Protein AF-A0A6H9T205-F1 (afdb_monomer_lite)

Sequence (90 aa):
MTTPTAARAGLASCHTCGLVQTLDHPHARCARCHAALHFRTPNSIARTWALLIAAAILYIPANLLPIMRTASLVGAQQDTIMSGVVLCWA

Structure (mmCIF, N/CA/C/O backbone):
data_AF-A0A6H9T205-F1
#
_entry.id   AF-A0A6H9T205-F1
#
loop_
_atom_site.group_PDB
_atom_site.id
_atom_site.type_symbol
_atom_site.label_atom_id
_atom_site.label_alt_id
_atom_site.label_comp_id
_atom_site.label_asym_id
_atom_site.label_entity_id
_atom_site.label_seq_id
_atom_site.pdbx_PDB_ins_code
_atom_site.Cartn_x
_atom_site.Cartn_y
_atom_site.Cartn_z
_atom_site.occupancy
_atom_site.B_iso_or_equiv
_atom_site.auth_seq_id
_atom_site.auth_comp_id
_atom_site.auth_asym_id
_atom_site.auth_atom_id
_atom_site.pdbx_PDB_model_num
ATOM 1 N N . MET A 1 1 ? 10.843 -24.150 -25.427 1.00 54.41 1 MET A N 1
ATOM 2 C CA . MET A 1 1 ? 11.028 -22.713 -25.721 1.00 54.41 1 MET A CA 1
ATOM 3 C C . MET A 1 1 ? 10.547 -21.921 -24.516 1.00 54.41 1 MET A C 1
ATOM 5 O O . MET A 1 1 ? 9.355 -21.915 -24.252 1.00 54.41 1 MET A O 1
ATOM 9 N N . THR A 1 2 ? 11.449 -21.340 -23.727 1.00 69.06 2 THR A N 1
ATOM 10 C CA . THR A 1 2 ? 11.079 -20.479 -22.592 1.00 69.06 2 THR A CA 1
ATOM 11 C C . THR A 1 2 ? 11.017 -19.040 -23.086 1.00 69.06 2 THR A C 1
ATOM 13 O O . THR A 1 2 ? 12.055 -18.409 -23.279 1.00 69.06 2 THR A O 1
ATOM 16 N N . THR A 1 3 ? 9.818 -18.533 -23.347 1.00 75.81 3 THR A N 1
ATOM 17 C CA . THR A 1 3 ? 9.598 -17.133 -23.724 1.00 75.81 3 THR A CA 1
ATOM 18 C C . THR A 1 3 ? 10.157 -16.221 -22.622 1.00 75.81 3 THR A C 1
ATOM 20 O O . THR A 1 3 ? 9.824 -16.424 -21.450 1.00 75.81 3 THR A O 1
ATOM 23 N N . PRO A 1 4 ? 11.037 -15.251 -22.937 1.00 78.81 4 PRO A N 1
ATOM 24 C CA . PRO A 1 4 ? 11.553 -14.336 -21.928 1.00 78.81 4 PRO A CA 1
ATOM 25 C C . PRO A 1 4 ? 10.400 -13.505 -21.358 1.00 78.81 4 PRO A C 1
ATOM 27 O O . PRO A 1 4 ? 9.537 -13.025 -22.090 1.00 78.81 4 PRO A O 1
ATOM 30 N N . THR A 1 5 ? 10.366 -13.341 -20.036 1.00 78.81 5 THR A N 1
ATOM 31 C CA . THR A 1 5 ? 9.393 -12.450 -19.399 1.00 78.81 5 THR A CA 1
ATOM 32 C C . THR A 1 5 ? 9.717 -11.001 -19.765 1.00 78.81 5 THR A C 1
ATOM 34 O O . THR A 1 5 ? 10.888 -10.644 -19.885 1.00 78.81 5 THR A O 1
ATOM 37 N N . ALA A 1 6 ? 8.700 -10.144 -19.898 1.00 77.62 6 ALA A N 1
ATOM 38 C CA . ALA A 1 6 ? 8.889 -8.719 -20.203 1.00 77.62 6 ALA A CA 1
ATOM 39 C C . ALA A 1 6 ? 9.894 -8.042 -19.247 1.00 77.62 6 ALA A C 1
ATOM 41 O O . ALA A 1 6 ? 10.753 -7.280 -19.678 1.00 77.62 6 ALA A O 1
ATOM 42 N N . ALA A 1 7 ? 9.879 -8.438 -17.968 1.00 75.69 7 ALA A N 1
ATOM 43 C CA . ALA A 1 7 ? 10.842 -7.988 -16.967 1.00 75.69 7 ALA A CA 1
ATOM 44 C C . ALA A 1 7 ? 12.303 -8.339 -17.311 1.00 75.69 7 ALA A C 1
ATOM 46 O O . ALA A 1 7 ? 13.191 -7.518 -17.104 1.00 75.69 7 ALA A O 1
ATOM 47 N N . ARG A 1 8 ? 12.569 -9.532 -17.864 1.00 78.19 8 ARG A N 1
ATOM 48 C CA . ARG A 1 8 ? 13.918 -9.938 -18.306 1.00 78.19 8 ARG A CA 1
ATOM 49 C C . ARG A 1 8 ? 14.361 -9.223 -19.581 1.00 78.19 8 ARG A C 1
ATOM 51 O 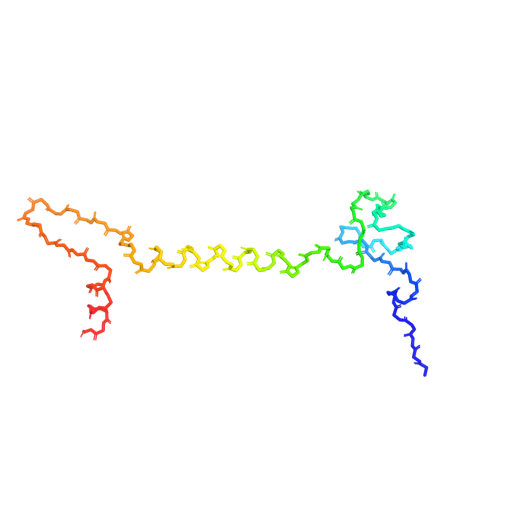O . ARG A 1 8 ? 15.556 -9.083 -19.798 1.00 78.19 8 ARG A O 1
ATOM 58 N N . ALA A 1 9 ? 13.413 -8.770 -20.396 1.00 81.56 9 ALA A N 1
ATOM 59 C CA . ALA A 1 9 ? 13.671 -7.974 -21.592 1.00 81.56 9 ALA A CA 1
ATOM 60 C C . ALA A 1 9 ? 13.816 -6.465 -21.300 1.00 81.56 9 ALA A C 1
ATOM 62 O O . ALA A 1 9 ? 13.928 -5.678 -22.234 1.00 81.56 9 ALA A O 1
ATOM 63 N N . GLY A 1 10 ? 13.782 -6.044 -20.028 1.00 83.31 10 GLY A N 1
ATOM 64 C CA . GLY A 1 10 ? 13.865 -4.627 -19.662 1.00 83.31 10 GLY A CA 1
ATOM 65 C C . GLY A 1 10 ? 12.591 -3.826 -19.971 1.00 83.31 10 GLY A C 1
ATOM 66 O O . GLY A 1 10 ? 12.627 -2.598 -19.977 1.00 83.31 10 GLY A O 1
ATOM 67 N N . LEU A 1 11 ? 11.461 -4.500 -20.207 1.00 84.38 11 LEU A N 1
ATOM 68 C CA . LEU A 1 11 ? 10.191 -3.884 -20.589 1.00 84.38 11 LEU A CA 1
ATOM 69 C C . LEU A 1 11 ? 9.231 -3.801 -19.400 1.00 84.38 11 LEU A C 1
ATOM 71 O O . LEU A 1 11 ? 8.889 -4.820 -18.793 1.00 84.38 11 LEU A O 1
ATOM 75 N N . ALA A 1 12 ? 8.740 -2.598 -19.109 1.00 85.50 12 ALA A N 1
ATOM 76 C CA . ALA A 1 12 ? 7.743 -2.348 -18.074 1.00 85.50 12 ALA A CA 1
ATOM 77 C C . ALA A 1 12 ? 6.448 -1.792 -18.683 1.00 85.50 12 ALA A C 1
ATOM 79 O O . ALA A 1 12 ? 6.467 -0.917 -19.551 1.00 85.50 12 ALA A O 1
ATOM 80 N N . SER A 1 13 ? 5.304 -2.285 -18.205 1.00 87.25 13 SER A N 1
ATOM 81 C CA . SER A 1 13 ? 3.986 -1.756 -18.563 1.00 87.25 13 SER A CA 1
ATOM 82 C C . SER A 1 13 ? 3.599 -0.603 -17.643 1.00 87.25 13 SER A C 1
ATOM 84 O O . SER A 1 13 ? 3.665 -0.727 -16.420 1.00 87.25 13 SER A O 1
ATOM 86 N N . CYS A 1 14 ? 3.126 0.502 -18.209 1.00 87.25 14 CYS A N 1
ATOM 87 C CA . CYS A 1 14 ? 2.587 1.604 -17.425 1.00 87.25 14 CYS A CA 1
ATOM 88 C C . CYS A 1 14 ? 1.276 1.208 -16.728 1.00 87.25 14 CYS A C 1
ATOM 90 O O . CYS A 1 14 ? 0.311 0.839 -17.393 1.00 87.25 14 CYS A O 1
ATOM 92 N N . HIS A 1 15 ? 1.209 1.382 -15.406 1.00 84.75 15 HIS A N 1
ATOM 93 C CA . HIS A 1 15 ? 0.007 1.103 -14.609 1.00 84.75 15 HIS A CA 1
ATOM 94 C C . HIS A 1 15 ? -1.191 2.014 -14.928 1.00 84.75 15 HIS A C 1
ATOM 96 O O . HIS A 1 15 ? -2.319 1.656 -14.615 1.00 84.75 15 HIS A O 1
ATOM 102 N N . THR A 1 16 ? -0.969 3.182 -15.541 1.00 87.19 16 THR A N 1
ATOM 103 C CA . THR A 1 16 ? -2.038 4.149 -15.846 1.00 87.19 16 THR A CA 1
ATOM 104 C C . THR A 1 16 ? -2.630 3.953 -17.239 1.00 87.19 16 THR A C 1
ATOM 106 O O . THR A 1 16 ? -3.843 3.965 -17.397 1.00 87.19 16 THR A O 1
ATOM 109 N N . CYS A 1 17 ? -1.786 3.806 -18.266 1.00 89.75 17 CYS A N 1
ATOM 110 C CA . CYS A 1 17 ? -2.233 3.788 -19.666 1.00 89.75 17 CYS A CA 1
ATOM 111 C C . CYS A 1 17 ? -1.958 2.470 -20.403 1.00 89.75 17 CYS A C 1
ATOM 113 O O . CYS A 1 17 ? -2.292 2.366 -21.583 1.00 89.75 17 CYS A O 1
ATOM 115 N N . GLY A 1 18 ? -1.309 1.499 -19.754 1.00 86.94 18 GLY A N 1
ATOM 116 C CA . GLY A 1 18 ? -0.984 0.195 -20.338 1.00 86.94 18 GLY A CA 1
ATOM 117 C C . GLY A 1 18 ? 0.173 0.191 -21.342 1.00 86.94 18 GLY A C 1
ATOM 118 O O . GLY A 1 1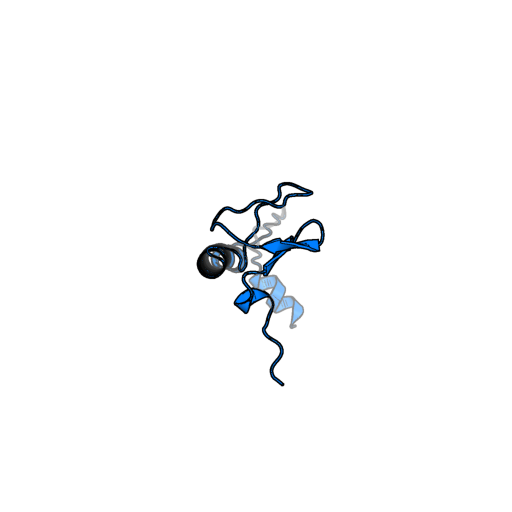8 ? 0.513 -0.869 -21.854 1.00 86.94 18 GLY A O 1
ATOM 119 N N . LEU A 1 19 ? 0.805 1.339 -21.627 1.00 87.19 19 LEU A N 1
ATOM 120 C CA . LEU A 1 19 ? 1.924 1.405 -22.573 1.00 87.19 19 LEU A CA 1
ATOM 121 C C . LEU A 1 19 ? 3.129 0.606 -22.055 1.00 87.19 19 LEU A C 1
ATOM 123 O O . LEU A 1 19 ? 3.653 0.909 -20.979 1.00 87.19 19 LEU A O 1
ATOM 127 N N . VAL A 1 20 ? 3.579 -0.373 -22.840 1.00 87.81 20 VAL A N 1
ATOM 128 C CA . VAL A 1 20 ? 4.818 -1.122 -22.604 1.00 87.81 20 VAL A CA 1
ATOM 129 C C . VAL A 1 20 ? 5.977 -0.358 -23.231 1.00 87.81 20 VAL A C 1
ATOM 131 O O . VAL A 1 20 ? 5.941 -0.051 -24.419 1.00 87.81 20 VAL A O 1
ATOM 134 N N . GLN A 1 21 ? 6.990 -0.040 -22.432 1.00 87.81 21 GLN A N 1
ATOM 135 C CA . GLN A 1 21 ? 8.203 0.637 -22.895 1.00 87.81 21 GLN A CA 1
ATOM 136 C C . GLN A 1 21 ? 9.420 0.151 -22.103 1.00 87.81 21 GLN A C 1
ATOM 138 O O . GLN A 1 21 ? 9.272 -0.517 -21.074 1.00 87.81 21 GLN A O 1
ATOM 143 N N . THR A 1 22 ? 10.618 0.460 -22.591 1.00 85.31 22 THR A N 1
ATOM 144 C CA . THR A 1 22 ? 11.866 0.131 -21.900 1.00 85.31 22 THR A CA 1
ATOM 145 C C . THR A 1 22 ? 11.999 0.952 -20.621 1.00 85.31 22 THR A C 1
ATOM 147 O O . THR A 1 22 ? 11.647 2.133 -20.571 1.00 85.31 22 THR A O 1
ATOM 150 N N . LEU A 1 23 ? 12.461 0.310 -19.550 1.00 81.50 23 LEU A N 1
ATOM 151 C CA . LEU A 1 23 ? 12.756 0.988 -18.293 1.00 81.50 23 LEU A CA 1
ATOM 152 C C . LEU A 1 23 ? 14.252 1.316 -18.234 1.00 81.50 23 LEU A C 1
ATOM 154 O O . LEU A 1 23 ? 15.020 0.626 -17.568 1.00 81.50 23 LEU A O 1
ATOM 158 N N . ASP A 1 24 ? 14.660 2.372 -18.936 1.00 76.38 24 ASP A N 1
ATOM 159 C CA . ASP A 1 24 ? 16.082 2.738 -19.053 1.00 76.38 24 ASP A CA 1
ATOM 160 C C . ASP A 1 24 ? 16.656 3.309 -17.742 1.00 76.38 24 ASP A C 1
ATOM 162 O O . ASP A 1 24 ? 17.858 3.236 -17.482 1.00 76.38 24 ASP A O 1
ATOM 166 N N . HIS A 1 25 ? 15.791 3.852 -16.876 1.00 73.62 25 HIS A N 1
ATOM 167 C CA . HIS A 1 25 ? 16.175 4.458 -15.602 1.00 73.62 25 HIS A CA 1
ATOM 168 C C . HIS A 1 25 ? 15.243 4.059 -14.444 1.00 73.62 25 HIS A C 1
ATOM 170 O O . HIS A 1 25 ? 14.041 3.882 -14.654 1.00 73.62 25 HIS A O 1
ATOM 176 N N . PRO A 1 26 ? 15.743 4.031 -13.189 1.00 68.75 26 PRO A N 1
ATOM 177 C CA . PRO A 1 26 ? 14.935 3.762 -11.989 1.00 68.75 26 PRO A CA 1
ATOM 178 C C . PRO A 1 26 ? 13.762 4.736 -11.782 1.00 68.75 26 PRO A C 1
ATOM 180 O O . PRO A 1 26 ? 12.804 4.419 -11.082 1.00 68.75 26 PRO A O 1
ATOM 183 N N . HIS A 1 27 ? 13.845 5.923 -12.390 1.00 74.69 27 HIS A N 1
ATOM 184 C CA . HIS A 1 27 ? 12.833 6.979 -12.351 1.00 74.69 27 HIS A CA 1
ATOM 185 C C . HIS A 1 27 ? 12.225 7.258 -13.731 1.00 74.69 27 HIS A C 1
ATOM 187 O O . HIS A 1 27 ? 11.819 8.387 -14.015 1.00 74.69 27 HIS A O 1
ATOM 193 N N . ALA A 1 28 ? 12.187 6.248 -14.605 1.00 82.50 28 ALA A N 1
ATOM 194 C CA . ALA A 1 28 ? 11.571 6.381 -15.916 1.00 82.50 28 ALA A CA 1
ATOM 195 C C . ALA A 1 28 ? 10.112 6.851 -15.791 1.00 82.50 28 ALA A C 1
ATOM 197 O O . ALA A 1 28 ? 9.382 6.502 -14.859 1.00 82.50 28 ALA A O 1
ATOM 198 N N . ARG A 1 29 ? 9.683 7.674 -16.744 1.00 86.75 29 ARG A N 1
ATOM 199 C CA . ARG A 1 29 ? 8.303 8.146 -16.861 1.00 86.75 29 ARG A CA 1
ATOM 200 C C . ARG A 1 29 ? 7.714 7.617 -18.148 1.00 86.75 29 ARG A C 1
ATOM 202 O O . ARG A 1 29 ? 8.417 7.456 -19.137 1.00 86.75 29 ARG A O 1
ATOM 209 N N . CYS A 1 30 ? 6.411 7.382 -18.139 1.00 88.00 30 CYS A N 1
ATOM 210 C CA . CYS A 1 30 ? 5.721 6.948 -19.338 1.00 88.00 30 CYS A CA 1
ATOM 211 C C . CYS A 1 30 ? 5.753 8.036 -20.426 1.00 88.00 30 CYS A C 1
ATOM 213 O O . CYS A 1 30 ? 5.374 9.176 -20.155 1.00 88.00 30 CYS A O 1
ATOM 215 N N . ALA A 1 31 ? 6.111 7.676 -21.659 1.00 87.00 31 ALA A N 1
ATOM 216 C CA . ALA A 1 31 ? 6.118 8.594 -22.802 1.00 87.00 31 ALA A CA 1
ATOM 217 C C . ALA A 1 31 ? 4.724 9.143 -23.180 1.00 87.00 31 ALA A C 1
ATOM 219 O O . ALA A 1 31 ? 4.631 10.196 -23.799 1.00 87.00 31 ALA A O 1
ATOM 220 N N . ARG A 1 32 ? 3.635 8.450 -22.806 1.00 87.19 32 ARG A N 1
ATOM 221 C CA . ARG A 1 32 ? 2.251 8.842 -23.145 1.00 87.19 32 ARG A CA 1
ATOM 222 C C . ARG A 1 32 ? 1.549 9.649 -22.054 1.00 87.19 32 ARG A C 1
ATOM 224 O O . ARG A 1 32 ? 0.848 10.602 -22.359 1.00 87.19 32 ARG A O 1
ATOM 231 N N . CYS A 1 33 ? 1.664 9.226 -20.796 1.00 89.94 33 CYS A N 1
ATOM 232 C CA . CYS A 1 33 ? 0.911 9.821 -19.682 1.00 89.94 33 CYS A CA 1
ATOM 233 C C . CYS A 1 33 ? 1.798 10.424 -18.588 1.00 89.94 33 CYS A C 1
ATOM 235 O O . CYS A 1 33 ? 1.280 10.857 -17.564 1.00 89.94 33 CYS A O 1
ATOM 237 N N . HIS A 1 34 ? 3.125 10.387 -18.752 1.00 86.00 34 HIS A N 1
ATOM 238 C CA . HIS A 1 34 ? 4.121 10.887 -17.796 1.00 86.00 34 HIS A CA 1
ATOM 239 C C . HIS A 1 34 ? 4.044 10.323 -16.367 1.00 86.00 34 HIS A C 1
ATOM 241 O O . HIS A 1 34 ? 4.756 10.793 -15.480 1.00 86.00 34 HIS A O 1
ATOM 247 N N . ALA A 1 35 ? 3.249 9.273 -16.142 1.00 85.31 35 ALA A N 1
ATOM 248 C CA . ALA A 1 35 ? 3.205 8.559 -14.874 1.00 85.31 35 ALA A CA 1
ATOM 249 C C . ALA A 1 35 ? 4.561 7.903 -14.568 1.00 85.31 35 ALA A C 1
ATOM 251 O O . ALA A 1 35 ? 5.260 7.450 -15.480 1.00 85.31 35 ALA A O 1
ATOM 252 N N . ALA A 1 36 ? 4.916 7.836 -13.282 1.00 85.50 36 ALA A N 1
A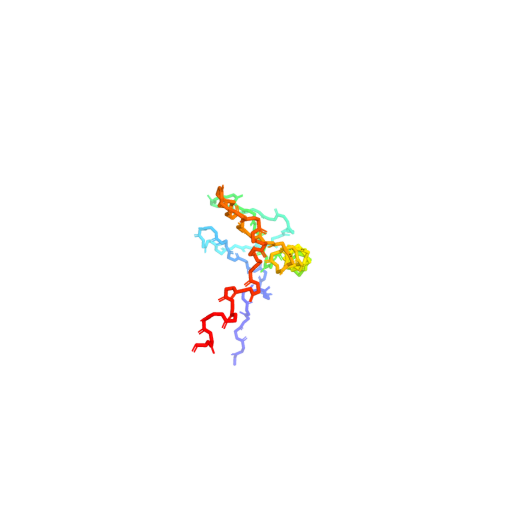TOM 253 C CA . ALA A 1 36 ? 6.138 7.184 -12.823 1.00 85.50 36 ALA A CA 1
ATOM 254 C C . ALA A 1 36 ? 6.096 5.683 -13.141 1.00 85.50 36 ALA A C 1
ATOM 256 O O . ALA A 1 36 ? 5.212 4.961 -12.673 1.00 85.50 36 ALA A O 1
ATOM 257 N N . LEU A 1 37 ? 7.058 5.221 -13.931 1.00 84.75 37 LEU A N 1
ATOM 258 C CA . LEU A 1 37 ? 7.168 3.843 -14.379 1.00 84.75 37 LEU A CA 1
ATOM 259 C C . LEU A 1 37 ? 8.130 3.086 -13.462 1.00 84.75 37 LEU A C 1
ATOM 261 O O . LEU A 1 37 ? 9.193 3.584 -13.104 1.00 84.75 37 LEU A O 1
ATOM 265 N N . HIS A 1 38 ? 7.741 1.886 -13.049 1.00 79.75 38 HIS A N 1
ATOM 266 C CA . HIS A 1 38 ? 8.542 1.033 -12.179 1.00 79.75 38 HIS A CA 1
ATOM 267 C C . HIS A 1 38 ? 8.199 -0.433 -12.451 1.00 79.75 38 HIS A C 1
ATOM 269 O O . HIS A 1 38 ? 7.038 -0.758 -12.672 1.00 79.75 38 HIS A O 1
ATOM 275 N N . PHE A 1 39 ? 9.192 -1.330 -12.417 1.00 73.62 39 PHE A N 1
ATOM 276 C CA . PHE A 1 39 ? 8.947 -2.778 -12.541 1.00 73.62 39 PHE A CA 1
ATOM 277 C C . PHE A 1 39 ? 8.177 -3.343 -11.348 1.00 73.62 39 PHE A C 1
ATOM 279 O O . PHE A 1 39 ? 7.350 -4.240 -11.486 1.00 73.62 39 PHE A O 1
ATOM 286 N N . ARG A 1 40 ? 8.498 -2.838 -10.157 1.00 70.38 40 ARG A N 1
ATOM 287 C CA . ARG A 1 40 ? 7.892 -3.221 -8.887 1.00 70.38 40 ARG A CA 1
ATOM 288 C C . ARG A 1 40 ? 7.723 -1.962 -8.062 1.00 70.38 40 ARG A C 1
ATOM 290 O O . ARG A 1 40 ? 8.607 -1.108 -8.068 1.00 70.38 40 ARG A O 1
ATOM 297 N N . THR A 1 41 ? 6.601 -1.846 -7.363 1.00 67.38 41 THR A N 1
ATOM 298 C CA . THR A 1 41 ? 6.329 -0.726 -6.463 1.00 67.38 41 THR A CA 1
ATOM 299 C C . THR A 1 41 ? 7.482 -0.582 -5.465 1.00 67.38 41 THR A C 1
ATOM 301 O O . THR A 1 41 ? 7.718 -1.498 -4.664 1.00 67.38 41 THR A O 1
ATOM 304 N N . PRO A 1 42 ? 8.234 0.533 -5.512 1.00 69.94 42 PRO A N 1
ATOM 305 C CA . PRO A 1 42 ? 9.378 0.714 -4.635 1.00 69.94 42 PRO A CA 1
ATOM 306 C C . PRO A 1 42 ? 8.899 0.738 -3.182 1.00 69.94 42 PRO A C 1
ATOM 308 O O . PRO A 1 42 ? 7.862 1.324 -2.862 1.00 69.94 42 PRO A O 1
ATOM 311 N N . ASN A 1 43 ? 9.651 0.079 -2.300 1.00 73.88 43 ASN A N 1
ATOM 312 C CA . ASN A 1 43 ? 9.375 0.009 -0.862 1.00 73.88 43 ASN A CA 1
ATOM 313 C C . ASN A 1 43 ? 8.010 -0.595 -0.484 1.00 73.88 43 ASN A C 1
ATOM 315 O O . ASN A 1 43 ? 7.497 -0.303 0.595 1.00 73.88 43 ASN A O 1
ATOM 319 N N . SER A 1 44 ? 7.425 -1.461 -1.323 1.00 78.31 44 SER A N 1
ATOM 320 C CA . SER A 1 44 ? 6.130 -2.097 -1.024 1.00 78.31 44 SER A CA 1
ATOM 321 C C . SER A 1 44 ? 6.117 -2.793 0.341 1.00 78.31 44 SER A C 1
ATOM 323 O O . SER A 1 44 ? 5.1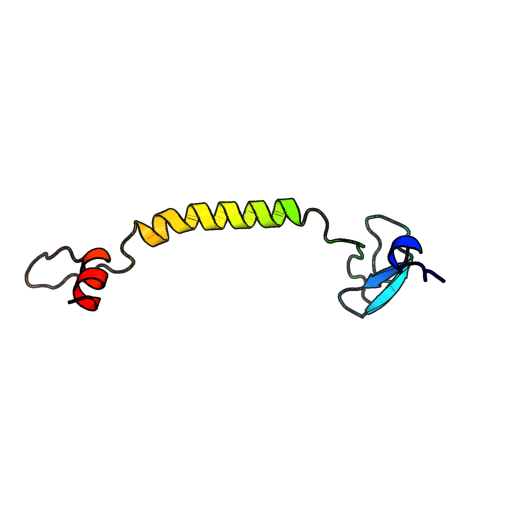64 -2.626 1.087 1.00 78.31 44 SER A O 1
ATOM 325 N N . ILE A 1 45 ? 7.188 -3.511 0.698 1.00 82.94 45 ILE A N 1
ATOM 326 C CA . ILE A 1 45 ? 7.296 -4.216 1.985 1.00 82.94 45 ILE A CA 1
ATOM 327 C C . ILE A 1 45 ? 7.303 -3.224 3.152 1.00 82.94 45 ILE A C 1
ATOM 329 O O . ILE A 1 45 ? 6.547 -3.391 4.103 1.00 82.94 45 ILE A O 1
ATOM 333 N N . ALA A 1 46 ? 8.109 -2.162 3.064 1.00 85.88 46 ALA A N 1
ATOM 334 C CA . ALA A 1 46 ? 8.187 -1.149 4.113 1.00 85.88 46 ALA A CA 1
ATOM 335 C C . ALA A 1 46 ? 6.847 -0.419 4.298 1.00 85.88 46 ALA A C 1
ATOM 337 O O . ALA A 1 46 ? 6.423 -0.186 5.427 1.00 85.88 46 ALA A O 1
ATOM 338 N N . ARG A 1 47 ? 6.141 -0.117 3.198 1.00 85.31 47 ARG A N 1
ATOM 339 C CA . ARG A 1 47 ? 4.792 0.468 3.239 1.00 85.31 47 ARG A CA 1
ATOM 340 C C . ARG A 1 47 ? 3.783 -0.470 3.897 1.00 85.31 47 ARG A C 1
ATOM 342 O O . ARG A 1 47 ? 3.005 -0.019 4.730 1.00 85.31 47 ARG A O 1
ATOM 349 N N . THR A 1 48 ? 3.811 -1.761 3.564 1.00 89.50 48 THR A N 1
ATOM 350 C CA . THR A 1 48 ? 2.944 -2.763 4.200 1.00 89.50 48 THR A CA 1
ATOM 351 C C . THR A 1 48 ? 3.205 -2.848 5.702 1.00 89.50 48 THR A C 1
ATOM 353 O O . THR A 1 48 ? 2.256 -2.795 6.475 1.00 89.50 48 THR A O 1
ATOM 356 N N . TRP A 1 49 ? 4.468 -2.901 6.132 1.00 93.19 49 TRP A N 1
ATOM 357 C CA . TRP A 1 49 ? 4.812 -2.909 7.558 1.00 93.19 49 TRP A CA 1
ATOM 358 C C . TRP A 1 49 ? 4.397 -1.627 8.277 1.00 93.19 49 TRP A C 1
ATOM 360 O O . TRP A 1 49 ? 3.853 -1.707 9.374 1.00 93.19 49 TRP A O 1
ATOM 370 N N . ALA A 1 50 ? 4.581 -0.460 7.656 1.00 90.62 50 ALA A N 1
ATOM 371 C CA . ALA A 1 50 ? 4.132 0.808 8.226 1.00 90.62 50 ALA A CA 1
ATOM 372 C C . ALA A 1 50 ? 2.611 0.816 8.466 1.00 90.62 50 ALA A C 1
ATOM 374 O O . ALA A 1 50 ? 2.157 1.207 9.540 1.00 90.62 50 ALA A O 1
ATOM 375 N N . LEU A 1 51 ? 1.828 0.327 7.497 1.00 89.00 51 LEU A N 1
ATOM 376 C CA . LEU A 1 51 ? 0.372 0.217 7.625 1.00 89.00 51 LEU A CA 1
ATOM 377 C C . LEU A 1 51 ? -0.051 -0.838 8.656 1.00 89.00 51 LEU A C 1
ATOM 379 O O . LEU A 1 51 ? -0.981 -0.595 9.419 1.00 89.00 51 LEU A O 1
ATOM 383 N N . LEU A 1 52 ? 0.637 -1.981 8.719 1.00 92.69 52 LEU A N 1
ATOM 384 C CA . LEU A 1 52 ? 0.365 -3.030 9.708 1.00 92.69 52 LEU A CA 1
ATOM 385 C C . LEU A 1 52 ? 0.632 -2.556 11.137 1.00 92.69 52 LEU A C 1
ATOM 387 O O . LEU A 1 52 ? -0.185 -2.796 12.020 1.00 92.69 52 LEU A O 1
ATOM 391 N N . ILE A 1 53 ? 1.747 -1.861 11.362 1.00 91.94 53 ILE A N 1
ATOM 392 C CA . ILE A 1 53 ? 2.082 -1.296 12.673 1.00 91.94 53 ILE A CA 1
ATOM 393 C C . ILE A 1 53 ? 1.049 -0.239 13.066 1.00 91.94 53 ILE A C 1
ATOM 395 O O . ILE A 1 53 ? 0.549 -0.270 14.188 1.00 91.94 53 ILE A O 1
ATOM 399 N N . ALA A 1 54 ? 0.676 0.654 12.144 1.00 90.81 54 ALA A N 1
ATOM 400 C CA . ALA A 1 54 ? -0.376 1.635 12.397 1.00 90.81 54 ALA A CA 1
ATOM 401 C C . ALA A 1 54 ? -1.702 0.953 12.777 1.00 90.81 54 ALA A C 1
ATOM 403 O O . ALA A 1 54 ? -2.315 1.316 13.778 1.00 90.81 54 ALA A O 1
ATOM 404 N N . ALA A 1 55 ? -2.111 -0.081 12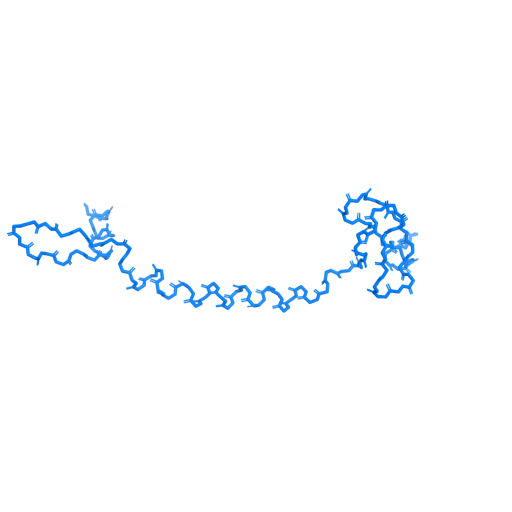.036 1.00 88.69 55 ALA A N 1
ATOM 405 C CA . ALA A 1 55 ? -3.311 -0.853 12.344 1.00 88.69 55 ALA A CA 1
ATOM 406 C C . ALA A 1 55 ? -3.224 -1.544 13.714 1.00 88.69 55 ALA A C 1
ATOM 408 O O . ALA A 1 55 ? -4.184 -1.491 14.474 1.00 88.69 55 ALA A O 1
ATOM 409 N N . ALA A 1 56 ? -2.078 -2.130 14.068 1.00 87.88 56 ALA A N 1
ATOM 410 C CA . ALA A 1 56 ? -1.865 -2.757 15.372 1.00 87.88 56 ALA A CA 1
ATOM 411 C C . ALA A 1 56 ? -1.954 -1.744 16.527 1.00 87.88 56 ALA A C 1
ATOM 413 O O . ALA A 1 56 ? -2.556 -2.040 17.558 1.00 87.88 56 ALA A O 1
ATOM 414 N N . ILE A 1 57 ? -1.420 -0.532 16.341 1.00 87.50 57 ILE A N 1
ATOM 415 C CA . ILE A 1 57 ? -1.538 0.553 17.325 1.00 87.50 57 ILE A CA 1
ATOM 416 C C . ILE A 1 57 ? -2.999 0.971 17.490 1.00 87.50 57 ILE A C 1
ATOM 418 O O . ILE A 1 57 ? -3.439 1.130 18.622 1.00 87.50 57 ILE A O 1
ATOM 422 N N . LEU A 1 58 ? -3.753 1.125 16.394 1.00 84.19 58 LEU A N 1
ATOM 423 C CA . LEU A 1 58 ? -5.176 1.493 16.428 1.00 84.19 58 LEU A CA 1
ATOM 424 C C . LEU A 1 58 ? -6.083 0.347 16.909 1.00 84.19 58 LEU A C 1
ATOM 426 O O . LEU A 1 58 ? -7.178 0.603 17.408 1.00 84.19 58 LEU A O 1
ATOM 430 N N . TYR A 1 59 ? -5.629 -0.902 16.815 1.00 80.75 59 TYR A N 1
ATOM 431 C CA . TYR A 1 59 ? -6.362 -2.068 17.300 1.00 80.75 59 TYR A CA 1
ATOM 432 C C . TYR A 1 59 ? -6.520 -2.050 18.823 1.00 80.75 59 TYR A C 1
ATOM 434 O O . TYR A 1 59 ? -7.586 -2.382 19.335 1.00 80.75 59 TYR A O 1
ATOM 442 N N . ILE A 1 60 ? -5.488 -1.616 19.551 1.00 76.62 60 ILE A N 1
ATOM 443 C CA . ILE A 1 60 ? -5.517 -1.525 21.017 1.00 76.62 60 ILE A CA 1
ATOM 444 C C . ILE A 1 60 ? -6.670 -0.617 21.486 1.00 76.62 60 ILE A C 1
ATOM 446 O O . ILE A 1 60 ? -7.555 -1.112 22.180 1.00 76.62 60 ILE A O 1
ATOM 450 N N . PRO A 1 61 ? -6.762 0.668 21.093 1.00 69.75 61 PRO A N 1
ATOM 451 C CA . PRO A 1 61 ? -7.855 1.521 21.520 1.00 69.75 61 PRO A CA 1
ATOM 452 C C . PRO A 1 61 ? -9.206 1.107 20.937 1.00 69.75 61 PRO A C 1
ATOM 454 O O . PRO A 1 61 ? -10.203 1.251 21.630 1.00 69.75 61 PRO A O 1
ATOM 457 N N . ALA A 1 62 ? -9.268 0.545 19.726 1.00 69.19 62 ALA A N 1
ATOM 458 C CA . ALA A 1 62 ? -10.530 0.052 19.168 1.00 69.19 62 ALA A CA 1
ATOM 459 C C . ALA A 1 62 ? -11.159 -1.081 20.002 1.00 69.19 62 ALA A C 1
ATOM 461 O O . ALA A 1 62 ? -12.378 -1.225 20.010 1.00 69.19 62 ALA A O 1
ATOM 462 N N . ASN A 1 63 ? -10.339 -1.863 20.713 1.00 64.44 63 ASN A N 1
ATOM 463 C CA . ASN A 1 63 ? -10.805 -2.954 21.573 1.00 64.44 63 ASN A CA 1
ATOM 464 C C . ASN A 1 63 ? -10.844 -2.580 23.066 1.00 64.44 63 ASN A C 1
ATOM 466 O O . ASN A 1 63 ? -11.585 -3.203 23.822 1.00 64.44 63 ASN A O 1
ATOM 470 N N . LEU A 1 64 ? -10.059 -1.587 23.506 1.00 60.69 64 LEU A N 1
ATOM 471 C CA . LEU A 1 64 ? -9.998 -1.163 24.912 1.00 60.69 64 LEU A CA 1
ATOM 472 C C . LEU A 1 64 ? -10.870 0.061 25.224 1.00 60.69 64 LEU A C 1
ATOM 474 O O . LEU A 1 64 ? -11.283 0.217 26.374 1.00 60.69 64 LEU A O 1
ATOM 478 N N . LEU A 1 65 ? -11.147 0.938 24.252 1.00 52.50 65 LEU A N 1
ATOM 479 C CA . LEU A 1 65 ? -11.994 2.105 24.479 1.00 52.50 65 LEU A CA 1
ATOM 480 C C . LEU A 1 65 ? -13.460 1.812 24.131 1.00 52.50 65 LEU A C 1
ATOM 482 O O . LEU A 1 65 ? -13.771 1.358 23.029 1.00 52.50 65 LEU A O 1
ATOM 486 N N . PRO A 1 66 ? -14.391 2.130 25.046 1.00 50.03 66 PRO A N 1
ATOM 487 C CA . PRO A 1 66 ? -15.811 2.061 24.765 1.00 50.03 66 PRO A CA 1
ATOM 488 C C . PRO A 1 66 ? -16.190 3.140 23.741 1.00 50.03 66 PRO A C 1
ATOM 490 O O . PRO A 1 66 ? -16.145 4.332 24.028 1.00 50.03 66 PRO A O 1
ATOM 493 N N . ILE A 1 67 ? -16.597 2.702 22.551 1.00 49.28 67 ILE A N 1
ATOM 494 C CA . ILE A 1 67 ? -17.113 3.517 21.438 1.00 49.28 67 ILE A CA 1
ATOM 495 C C . ILE A 1 67 ? -18.404 4.282 21.788 1.00 49.28 67 ILE A C 1
ATOM 497 O O . ILE A 1 67 ? -18.772 5.218 21.083 1.00 49.28 67 ILE A O 1
ATOM 501 N N . MET A 1 68 ? -19.082 3.935 22.888 1.00 44.03 68 MET A N 1
ATOM 502 C CA . MET A 1 68 ? -20.343 4.558 23.284 1.00 44.03 68 MET A CA 1
ATOM 503 C C . MET A 1 68 ? -20.444 4.696 24.810 1.00 44.03 68 MET A C 1
ATOM 505 O O . MET A 1 68 ? -20.305 3.721 25.544 1.00 44.03 68 MET A O 1
ATOM 509 N N . ARG A 1 69 ? -20.699 5.919 25.290 1.00 42.12 69 ARG A N 1
ATOM 510 C CA . ARG A 1 69 ? -21.122 6.230 26.665 1.00 42.12 69 ARG A CA 1
ATOM 511 C C . ARG A 1 69 ? -22.521 6.843 26.579 1.00 42.12 69 ARG A C 1
ATOM 513 O O . ARG A 1 69 ? -22.648 8.036 26.323 1.00 42.12 69 ARG A O 1
ATOM 520 N N . THR A 1 70 ? -23.571 6.049 26.756 1.00 35.78 70 THR A N 1
ATOM 521 C CA . THR A 1 70 ? -24.939 6.567 26.913 1.00 35.78 70 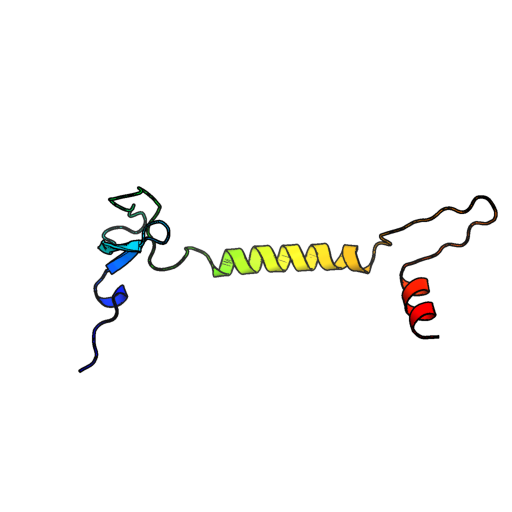THR A CA 1
ATOM 522 C C . THR A 1 70 ? -25.178 6.883 28.385 1.00 35.78 70 THR A C 1
ATOM 524 O O . THR A 1 70 ? -25.322 5.980 29.202 1.00 35.78 70 THR A O 1
ATOM 527 N N . ALA A 1 71 ? -25.182 8.168 28.742 1.00 40.72 71 ALA A N 1
ATOM 528 C CA . ALA A 1 71 ? -25.570 8.616 30.076 1.00 40.72 71 ALA A CA 1
ATOM 529 C C . ALA A 1 71 ? -27.105 8.668 30.173 1.00 40.72 71 ALA A C 1
ATOM 531 O O . ALA A 1 71 ? -27.744 9.462 29.486 1.00 40.72 71 ALA A O 1
ATOM 532 N N . SER A 1 72 ? -27.692 7.817 31.018 1.00 40.28 72 SER A N 1
ATOM 533 C CA . SER A 1 72 ? -29.107 7.880 31.403 1.00 40.28 72 SER A CA 1
ATOM 534 C C . SER A 1 72 ? -29.272 8.763 32.646 1.00 40.28 72 SER A C 1
ATOM 536 O O . SER A 1 72 ? -28.501 8.654 33.598 1.00 40.28 72 SER A O 1
ATOM 538 N N . LEU A 1 73 ? -30.288 9.632 32.645 1.00 45.59 73 LEU A N 1
ATOM 539 C CA . LEU A 1 73 ? -30.564 10.651 33.670 1.00 45.59 73 LEU A CA 1
ATOM 540 C C . LEU A 1 73 ? -31.013 10.095 35.046 1.00 45.59 73 LEU A C 1
ATOM 542 O O . LEU A 1 73 ? -31.325 10.886 35.932 1.00 45.59 73 LEU A O 1
ATOM 546 N N . VAL A 1 74 ? -31.082 8.768 35.236 1.00 48.59 74 VAL A N 1
ATOM 547 C CA . VAL A 1 74 ? -31.748 8.132 36.402 1.00 48.59 74 VAL A CA 1
ATOM 548 C C . VAL A 1 74 ? -30.820 7.242 37.251 1.00 48.59 74 VAL A C 1
ATOM 550 O O . VAL A 1 74 ? -31.194 6.799 38.331 1.00 48.59 74 VAL A O 1
ATOM 553 N N . GLY A 1 75 ? -29.575 7.016 36.838 1.00 42.69 75 GLY A N 1
ATOM 554 C CA . GLY A 1 75 ? -28.628 6.223 37.623 1.00 42.69 75 GLY A CA 1
ATOM 555 C C . GLY A 1 75 ? -27.402 5.871 36.801 1.00 42.69 75 GLY A C 1
ATOM 556 O O . GLY A 1 75 ? -27.518 5.427 35.662 1.00 42.69 75 GLY A O 1
ATOM 557 N N . ALA A 1 76 ? -26.218 6.112 37.358 1.00 42.59 76 ALA A N 1
ATOM 558 C CA . ALA A 1 76 ? -24.952 5.910 36.667 1.00 42.59 76 ALA A CA 1
ATOM 559 C C . ALA A 1 76 ? -24.629 4.411 36.539 1.00 42.59 76 ALA A C 1
ATOM 561 O O . ALA A 1 76 ? -23.829 3.876 37.304 1.00 42.59 76 ALA A O 1
ATOM 562 N N . GLN A 1 77 ? -25.240 3.729 35.570 1.00 46.38 77 GLN A N 1
ATOM 563 C CA . GLN A 1 77 ? -24.811 2.395 35.170 1.00 46.38 77 GLN A CA 1
ATOM 564 C C . GLN A 1 77 ? -23.712 2.532 34.112 1.00 46.38 77 GLN A C 1
ATOM 566 O O . GLN A 1 77 ? -23.905 3.105 33.040 1.00 46.38 77 GLN A O 1
ATOM 571 N N . GLN A 1 78 ? -22.511 2.073 34.456 1.00 40.97 78 GLN A N 1
ATOM 572 C CA . GLN A 1 78 ? -21.354 2.105 33.570 1.00 40.97 78 GLN A CA 1
ATOM 573 C C . GLN A 1 78 ? -21.449 0.965 32.553 1.00 40.97 78 GLN A C 1
ATOM 575 O O . GLN A 1 78 ? -20.797 -0.064 32.707 1.00 40.97 78 GLN A O 1
ATOM 580 N N . ASP A 1 79 ? -22.242 1.144 31.502 1.00 42.53 79 ASP A N 1
ATOM 581 C CA . ASP A 1 79 ? -22.253 0.181 30.405 1.00 42.53 79 ASP A CA 1
ATOM 582 C C . ASP A 1 79 ? -20.948 0.300 29.604 1.00 42.53 79 ASP A C 1
ATOM 584 O O . ASP A 1 79 ? -20.569 1.358 29.093 1.00 42.53 79 ASP A O 1
ATOM 588 N N . THR A 1 80 ? -20.208 -0.805 29.561 1.00 47.47 80 THR A N 1
ATOM 589 C CA . THR A 1 80 ? -19.031 -1.000 28.709 1.00 47.47 80 THR A CA 1
ATOM 590 C C . THR A 1 80 ? -19.400 -1.959 27.578 1.00 47.47 80 THR A C 1
ATOM 592 O O . THR A 1 80 ? -20.338 -2.742 27.706 1.00 47.47 80 THR A O 1
ATOM 595 N N . ILE A 1 81 ? -18.645 -1.942 26.475 1.00 50.62 81 ILE A N 1
ATOM 596 C CA . ILE A 1 81 ? -18.823 -2.848 25.322 1.00 50.62 81 ILE A CA 1
ATOM 597 C C . ILE A 1 81 ? -18.866 -4.335 25.737 1.00 50.62 81 ILE A C 1
ATOM 599 O O . ILE A 1 81 ? -19.549 -5.127 25.092 1.00 50.62 81 ILE A O 1
ATOM 603 N N . MET A 1 82 ? -18.221 -4.712 26.850 1.00 48.19 82 MET A N 1
ATOM 604 C CA . MET A 1 82 ? -18.302 -6.069 27.411 1.00 48.19 82 MET A CA 1
ATOM 605 C C . MET A 1 82 ? -19.721 -6.472 27.842 1.00 48.19 82 MET A C 1
ATOM 607 O O . MET A 1 82 ? -20.079 -7.636 27.692 1.00 48.19 82 MET A O 1
ATOM 611 N N . SER A 1 83 ? -20.551 -5.530 28.300 1.00 49.22 83 SER A N 1
ATOM 612 C CA . SER A 1 83 ? -21.961 -5.792 28.631 1.00 49.22 83 SER A CA 1
ATOM 613 C C . SER A 1 83 ? -22.771 -6.179 27.381 1.00 49.22 83 SER A C 1
ATOM 615 O O . SER A 1 83 ? -23.563 -7.119 27.409 1.00 49.22 83 SER A O 1
ATOM 617 N N . GLY A 1 84 ? -22.495 -5.538 26.238 1.00 50.78 84 GLY A N 1
ATOM 618 C CA . GLY A 1 84 ? -23.173 -5.820 24.966 1.00 50.78 84 GLY A CA 1
ATOM 619 C C . GLY A 1 84 ? -22.851 -7.195 24.363 1.00 50.78 84 GLY A C 1
ATOM 620 O O . GLY A 1 84 ? -23.716 -7.797 23.733 1.00 50.78 84 GLY A O 1
ATOM 621 N N . VAL A 1 85 ? -21.641 -7.727 24.581 1.00 57.06 85 VAL A N 1
ATOM 622 C CA . VAL A 1 85 ? -21.274 -9.086 24.130 1.00 57.06 85 VAL A CA 1
ATOM 623 C C . VAL A 1 85 ? -21.927 -10.151 25.012 1.00 57.06 85 VAL A C 1
ATOM 625 O O . VAL A 1 85 ? -22.416 -11.142 24.484 1.00 57.06 85 VAL A O 1
ATOM 628 N N . VAL A 1 86 ? -22.002 -9.942 26.329 1.00 55.88 86 VAL A N 1
ATOM 629 C CA . VAL A 1 86 ? -22.650 -10.896 27.249 1.00 55.88 86 VAL A CA 1
ATOM 630 C C . VAL A 1 86 ? -24.157 -10.992 26.989 1.00 55.88 86 VAL A C 1
ATOM 632 O O . VAL A 1 86 ? -24.697 -12.091 26.997 1.00 55.88 86 VAL A O 1
ATOM 635 N N . LEU A 1 87 ? -24.824 -9.874 26.684 1.00 54.06 87 LEU A N 1
ATOM 636 C CA . LEU A 1 87 ? -26.263 -9.864 26.393 1.00 54.06 87 LEU A CA 1
ATOM 637 C C . LEU A 1 87 ? -26.621 -10.532 25.051 1.00 54.06 87 LEU A C 1
ATOM 639 O O . LEU A 1 87 ? -27.715 -11.051 24.903 1.00 54.06 87 LEU A O 1
ATOM 643 N N . CYS A 1 88 ? -25.720 -10.522 24.065 1.00 50.94 88 CYS A N 1
ATOM 644 C CA . CYS A 1 88 ? -25.964 -11.140 22.752 1.00 50.94 88 CYS A CA 1
ATOM 645 C C . CYS A 1 88 ? -25.815 -12.678 22.777 1.00 50.94 88 CYS A C 1
ATOM 647 O O . CYS A 1 88 ? -26.217 -13.360 21.837 1.00 50.94 88 CYS A O 1
ATOM 649 N N . TRP A 1 89 ? -25.223 -13.217 23.848 1.00 48.47 89 TRP A N 1
ATOM 650 C CA . TRP A 1 89 ? -24.986 -14.649 24.057 1.00 48.47 89 TRP A CA 1
ATOM 651 C C . TRP A 1 89 ? -25.792 -15.236 25.236 1.00 48.47 89 TRP A C 1
ATOM 653 O O . TRP A 1 89 ? -25.507 -16.361 25.651 1.00 48.47 89 TRP A O 1
ATOM 663 N N . ALA A 1 90 ? -26.778 -14.502 25.765 1.00 42.16 90 ALA A N 1
ATOM 664 C CA . ALA A 1 90 ? -27.750 -14.966 26.762 1.00 42.16 90 ALA A CA 1
ATOM 665 C C . ALA A 1 90 ? -29.159 -14.971 26.157 1.00 42.16 90 ALA A C 1
ATOM 667 O O . ALA A 1 90 ? -29.894 -15.952 26.409 1.00 42.16 90 ALA A O 1
#

Foldseek 3Di:
DDDDDCVNVQWFADPPPRDIDHCPDCQDADPPPRHGTHNDDPCPVVVVVVVVVVVVVVVVCVVVPAPDDDDDPPDDDGDGVVVVVVVVVD

Organism: NCBI:txid488446

InterPro domains:
  IPR007498 Intermembrane transport protein PqiA-like [PF04403] (46-89)

pLDDT: mean 71.4, std 17.34, range [35.78, 93.19]

Radius of gyration: 26.12 Å; chains: 1; bounding box: 48×34×63 Å

Secondary structure (DSSP, 8-state):
--PPPTTTTTEEE-TTT--EEE--STT-B-TTT-PBP-SS-TTHHHHHHHHHHHHHHHHHHHHHS-S-----TT------HHHHHHHHT-